Protein AF-A0A7S4IEI9-F1 (afdb_monomer_lite)

InterPro domains:
  IPR029071 Ubiquitin-like domain superfamily [SSF54236] (104-154)

pLDDT: mean 72.29, std 18.9, range [23.11, 95.88]

Foldseek 3Di:
DDPPDLPFQQPFPDDPPDDQQDFLLVVLVSVLVVCVVWWKKFFDAAADPVNCVVVVFDGGDGSFIWTQDPVWPQPPPPQKGFTAGRNPRDTGIDGVVRIDIDRDDSVQKFKDAPNHTGDRGHGNNNVVDDPPGGIDIDGDPPDPDDPPPPPPPDDPPPPDDDDPDDDDDD

Sequence (170 aa):
RTRRGSHNLQGPIAIDGINNDMTVLDVKGLLQAQLKAQPIWLTVVPVDAATAEKTGMMMMQTGDHFVTDPAGGYMKGKGVAKVKRVRDGVCGVCNEADLALLVLQPEQMTLMHDGVMLPDESPLGSCGLVNNERIYLDFKPPWPQPWVPDPDAAPPKGGGGDKKGGKKKK

Radius of gyration: 21.38 Å; chains: 1; bounding box: 49×37×78 Å

Organism: NCBI:txid72548

Structure (mmCIF, N/CA/C/O backbone):
data_AF-A0A7S4IEI9-F1
#
_entry.id   AF-A0A7S4IEI9-F1
#
loop_
_atom_site.group_PDB
_atom_site.id
_atom_site.type_symbol
_atom_site.label_atom_id
_atom_site.label_alt_id
_atom_site.label_comp_id
_atom_site.label_asym_id
_atom_site.label_entity_id
_atom_site.label_seq_id
_atom_site.pdbx_PDB_ins_code
_atom_site.Cartn_x
_atom_site.Cartn_y
_atom_site.Cartn_z
_atom_site.occupancy
_atom_site.B_iso_or_equiv
_atom_site.auth_seq_id
_atom_site.auth_comp_id
_atom_site.auth_asym_id
_atom_site.auth_atom_id
_atom_site.pdbx_PDB_model_num
ATOM 1 N N . ARG A 1 1 ? 8.622 -22.586 4.333 1.00 37.59 1 ARG A N 1
ATOM 2 C CA . ARG A 1 1 ? 8.511 -21.408 5.232 1.00 37.59 1 ARG A CA 1
ATOM 3 C C . ARG A 1 1 ? 7.448 -20.495 4.629 1.00 37.59 1 ARG A C 1
ATOM 5 O O . ARG A 1 1 ? 7.667 -19.974 3.546 1.00 37.59 1 ARG A O 1
ATOM 12 N N . THR A 1 2 ? 6.261 -20.439 5.221 1.00 23.11 2 THR A N 1
ATOM 13 C CA . THR A 1 2 ? 5.062 -19.840 4.616 1.00 23.11 2 THR A CA 1
ATOM 14 C C . THR A 1 2 ? 5.202 -18.315 4.589 1.00 23.11 2 THR A C 1
ATOM 16 O O . THR A 1 2 ? 5.074 -17.671 5.627 1.00 23.11 2 THR A O 1
ATOM 19 N N . ARG A 1 3 ? 5.520 -17.731 3.426 1.00 27.73 3 ARG A N 1
ATOM 20 C CA . ARG A 1 3 ? 5.444 -16.278 3.218 1.00 27.73 3 ARG A CA 1
ATOM 21 C C . ARG A 1 3 ? 3.961 -15.903 3.202 1.00 27.73 3 ARG A C 1
ATOM 23 O O . ARG A 1 3 ? 3.290 -16.117 2.198 1.00 27.73 3 ARG A O 1
ATOM 30 N N . ARG A 1 4 ? 3.433 -15.404 4.323 1.00 32.31 4 ARG A N 1
ATOM 31 C CA . ARG A 1 4 ? 2.166 -14.661 4.319 1.00 32.31 4 ARG A CA 1
ATOM 32 C C . ARG A 1 4 ? 2.468 -13.337 3.631 1.00 32.31 4 ARG A C 1
ATOM 34 O O . ARG A 1 4 ? 3.076 -12.459 4.235 1.00 32.31 4 ARG A O 1
ATOM 41 N N . GLY A 1 5 ? 2.174 -13.283 2.337 1.00 35.09 5 GLY A N 1
ATOM 42 C CA . GLY A 1 5 ? 2.315 -12.073 1.547 1.00 35.09 5 GLY A CA 1
ATOM 43 C C . GLY A 1 5 ? 1.438 -10.975 2.134 1.00 35.09 5 GLY A C 1
ATOM 44 O O . GLY A 1 5 ? 0.400 -11.240 2.741 1.00 35.09 5 GLY A O 1
ATOM 45 N N . SER A 1 6 ? 1.866 -9.733 1.956 1.00 38.00 6 SER A N 1
ATOM 46 C CA . SER A 1 6 ? 0.973 -8.585 2.028 1.00 38.00 6 SER A CA 1
ATOM 47 C C . SER A 1 6 ? -0.090 -8.771 0.939 1.00 38.00 6 SER A C 1
ATOM 49 O O . SER A 1 6 ? 0.133 -8.497 -0.238 1.00 38.00 6 SER A O 1
ATOM 51 N N . HIS A 1 7 ? -1.196 -9.419 1.300 1.00 40.25 7 HIS A N 1
ATOM 52 C CA . HIS A 1 7 ? -2.251 -9.778 0.370 1.00 40.25 7 HIS A CA 1
ATOM 53 C C . HIS A 1 7 ? -3.222 -8.603 0.246 1.00 40.25 7 HIS A C 1
ATOM 55 O O . HIS A 1 7 ? -3.955 -8.287 1.182 1.00 40.25 7 HIS A O 1
ATOM 61 N N . ASN A 1 8 ? -3.265 -8.050 -0.965 1.00 39.66 8 ASN A N 1
ATOM 62 C CA . ASN A 1 8 ? -4.368 -7.282 -1.532 1.00 39.66 8 ASN A CA 1
ATOM 63 C C . ASN A 1 8 ? -4.552 -5.868 -0.967 1.00 39.66 8 ASN A C 1
ATOM 65 O O . ASN A 1 8 ? -5.529 -5.566 -0.278 1.00 39.66 8 ASN A O 1
ATOM 69 N N . LEU A 1 9 ? -3.670 -4.970 -1.422 1.00 46.47 9 LEU A N 1
ATOM 70 C CA . LEU A 1 9 ? -4.144 -3.663 -1.872 1.00 46.47 9 LEU A CA 1
ATOM 71 C C . LEU A 1 9 ? -5.209 -3.876 -2.979 1.00 46.47 9 LEU A C 1
ATOM 73 O O . LEU A 1 9 ? -5.169 -4.893 -3.672 1.00 46.47 9 LEU A O 1
ATOM 77 N N . GLN A 1 10 ? -6.213 -3.004 -3.102 1.00 43.28 10 GLN A N 1
ATOM 78 C CA . GLN A 1 10 ? -7.334 -3.172 -4.031 1.00 43.28 10 GLN A CA 1
ATOM 79 C C . GLN A 1 10 ? -6.774 -3.217 -5.444 1.00 43.28 10 GLN A C 1
ATOM 81 O O . GLN A 1 10 ? -6.389 -2.181 -5.974 1.00 43.28 10 GLN A O 1
ATOM 86 N N . GLY A 1 11 ? -6.753 -4.408 -6.041 1.00 55.41 11 GLY A N 1
ATOM 87 C CA . GLY A 1 11 ? -6.211 -4.604 -7.376 1.00 55.41 11 GLY A CA 1
ATOM 88 C C . GLY A 1 11 ? -4.742 -4.173 -7.509 1.00 55.41 11 GLY A C 1
ATOM 89 O O . GLY A 1 11 ? -4.132 -3.621 -6.594 1.00 55.41 11 GLY A O 1
ATOM 90 N N . PRO A 1 12 ? -4.121 -4.463 -8.653 1.00 58.94 12 PRO A N 1
ATOM 91 C CA . PRO A 1 12 ? -2.867 -3.809 -8.994 1.00 58.94 12 PRO A CA 1
ATOM 92 C C . PRO A 1 12 ? -3.078 -2.285 -8.968 1.00 58.94 12 PRO A C 1
ATOM 94 O O . PRO A 1 12 ? -4.020 -1.787 -9.586 1.00 58.94 12 PRO A O 1
ATOM 97 N N . ILE A 1 13 ? -2.214 -1.550 -8.258 1.00 71.75 13 ILE A N 1
ATOM 98 C CA . ILE A 1 13 ? -2.113 -0.098 -8.440 1.00 71.75 13 ILE A CA 1
ATOM 99 C C . ILE A 1 13 ? -1.651 0.101 -9.882 1.00 71.75 13 ILE A C 1
ATOM 101 O O . ILE A 1 13 ? -0.520 -0.241 -10.222 1.00 71.75 13 ILE A O 1
ATOM 105 N N . ALA A 1 14 ? -2.548 0.590 -10.735 1.00 74.19 14 ALA A N 1
ATOM 106 C CA . ALA A 1 14 ? -2.193 0.960 -12.092 1.00 74.19 14 ALA A CA 1
ATOM 107 C C . ALA A 1 14 ? -1.432 2.287 -12.044 1.00 74.19 14 ALA A C 1
ATOM 109 O O . ALA A 1 14 ? -1.928 3.276 -11.495 1.00 74.19 14 ALA A O 1
ATOM 110 N N . ILE A 1 15 ? -0.223 2.271 -12.594 1.00 74.88 15 ILE A N 1
ATOM 111 C CA . ILE A 1 15 ? 0.594 3.457 -12.811 1.00 74.88 15 ILE A CA 1
AT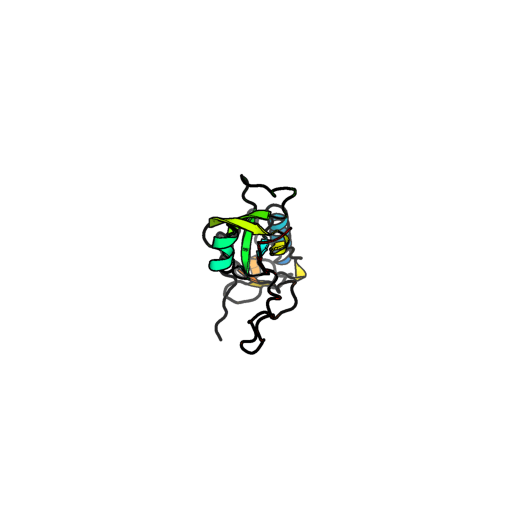OM 112 C C . ILE A 1 15 ? 0.656 3.649 -14.324 1.00 74.88 15 ILE A C 1
ATOM 114 O O . ILE A 1 15 ? 1.277 2.857 -15.033 1.00 74.88 15 ILE A O 1
ATOM 118 N N . ASP A 1 16 ? -0.026 4.679 -14.813 1.00 78.56 16 ASP A N 1
ATOM 119 C CA . ASP A 1 16 ? -0.028 5.032 -16.230 1.00 78.56 16 ASP A CA 1
ATOM 120 C C . ASP A 1 16 ? 1.228 5.831 -16.607 1.00 78.56 16 ASP A C 1
ATOM 122 O O . ASP A 1 16 ? 1.902 6.417 -15.759 1.00 78.56 16 ASP A O 1
ATOM 126 N N . GLY A 1 17 ? 1.535 5.885 -17.906 1.00 79.94 17 GLY A N 1
ATOM 127 C CA . GLY A 1 17 ? 2.631 6.708 -18.430 1.00 79.94 17 GLY A CA 1
ATOM 128 C C . GLY A 1 17 ? 4.035 6.141 -18.198 1.00 79.94 17 GLY A C 1
ATOM 129 O O . GLY A 1 17 ? 5.016 6.833 -18.463 1.00 79.94 17 GLY A O 1
ATOM 130 N N . ILE A 1 18 ? 4.137 4.890 -17.744 1.00 85.62 18 ILE A N 1
ATOM 131 C CA . ILE A 1 18 ? 5.405 4.168 -17.648 1.00 85.62 18 ILE A CA 1
ATOM 132 C C . ILE A 1 18 ? 5.925 3.835 -19.053 1.00 85.62 18 ILE A C 1
ATOM 134 O O . ILE A 1 18 ? 5.168 3.403 -19.923 1.00 85.62 18 ILE A O 1
ATOM 138 N N . ASN A 1 19 ? 7.231 4.005 -19.266 1.00 87.12 19 ASN A N 1
ATOM 139 C CA . ASN A 1 19 ? 7.925 3.576 -20.479 1.00 87.12 19 ASN A CA 1
ATOM 140 C C . ASN A 1 19 ? 9.203 2.785 -20.139 1.00 87.12 19 ASN A C 1
ATOM 142 O O . ASN A 1 19 ? 9.642 2.763 -18.991 1.00 87.12 19 ASN A O 1
ATOM 146 N N . ASN A 1 20 ? 9.795 2.135 -21.144 1.00 88.56 20 ASN A N 1
ATOM 147 C CA . ASN A 1 20 ? 10.932 1.224 -20.962 1.00 88.56 20 ASN A CA 1
ATOM 148 C C . ASN A 1 20 ? 12.231 1.906 -20.504 1.00 88.56 20 ASN A C 1
ATOM 150 O O . ASN A 1 20 ? 13.094 1.217 -19.957 1.00 88.56 20 ASN A O 1
ATOM 154 N N . ASP A 1 21 ? 12.360 3.216 -20.729 1.00 91.12 21 ASP A N 1
ATOM 155 C CA . ASP A 1 21 ? 13.556 3.994 -20.393 1.00 91.12 21 ASP A CA 1
ATOM 156 C C . ASP A 1 21 ? 13.530 4.492 -18.942 1.00 91.12 21 ASP A C 1
ATOM 158 O O . ASP A 1 21 ? 14.566 4.879 -18.403 1.00 91.12 21 ASP A O 1
ATOM 162 N N . MET A 1 22 ? 12.361 4.465 -18.292 1.00 93.00 22 MET A N 1
ATOM 163 C CA . MET A 1 22 ? 12.246 4.793 -16.874 1.00 93.00 22 MET A CA 1
ATOM 164 C C . MET A 1 22 ? 13.011 3.781 -16.032 1.00 93.00 22 MET A C 1
ATOM 166 O O . MET A 1 22 ? 12.994 2.578 -16.302 1.00 93.00 22 MET A O 1
ATOM 170 N N . THR A 1 23 ? 13.652 4.269 -14.978 1.00 94.56 23 THR A N 1
ATOM 171 C CA . THR A 1 23 ? 14.293 3.413 -13.987 1.00 94.56 23 THR A CA 1
ATOM 172 C C . THR A 1 23 ? 13.272 2.883 -12.986 1.00 94.56 23 THR A C 1
ATOM 174 O O . THR A 1 23 ? 12.179 3.431 -12.801 1.00 94.56 23 THR A O 1
ATOM 177 N N . VAL A 1 24 ? 13.634 1.815 -12.281 1.00 93.06 24 VAL A N 1
ATOM 178 C CA . VAL A 1 24 ? 12.845 1.298 -11.154 1.00 93.06 24 VAL A CA 1
ATOM 179 C C . VAL A 1 24 ? 12.663 2.378 -10.076 1.00 93.06 24 VAL A C 1
ATOM 181 O O . VAL A 1 24 ? 11.588 2.471 -9.480 1.00 93.06 24 VAL A O 1
ATOM 184 N N . LEU A 1 25 ? 13.667 3.234 -9.853 1.00 94.06 25 LEU A N 1
ATOM 185 C CA . LEU A 1 25 ? 13.573 4.371 -8.935 1.00 94.06 25 LEU A CA 1
ATOM 186 C C . LEU A 1 25 ? 12.505 5.389 -9.363 1.00 94.06 25 LEU A C 1
ATOM 188 O O . LEU A 1 25 ? 11.738 5.854 -8.516 1.00 94.06 25 LEU A O 1
ATOM 192 N N . ASP A 1 26 ? 12.388 5.682 -10.660 1.00 93.00 26 ASP A N 1
ATOM 193 C CA . ASP A 1 26 ? 11.346 6.580 -11.175 1.00 93.00 26 ASP A CA 1
ATOM 194 C C . ASP A 1 26 ? 9.944 6.022 -10.892 1.00 93.00 26 ASP A C 1
ATOM 196 O O . ASP A 1 26 ? 9.053 6.747 -10.439 1.00 93.00 26 ASP A O 1
ATOM 200 N N . VAL A 1 27 ? 9.756 4.708 -11.072 1.00 91.38 27 VAL A N 1
ATOM 201 C CA . VAL A 1 27 ? 8.492 4.025 -10.746 1.00 91.38 27 VAL A CA 1
ATOM 202 C C . VAL A 1 27 ? 8.173 4.120 -9.257 1.00 91.38 27 VAL A C 1
ATOM 204 O O . VAL A 1 27 ? 7.029 4.396 -8.893 1.00 91.38 27 VAL A O 1
ATOM 207 N N . LYS A 1 28 ? 9.167 3.941 -8.378 1.00 91.62 28 LYS A N 1
ATOM 208 C CA . LYS A 1 28 ? 8.981 4.134 -6.930 1.00 91.62 28 LYS A CA 1
ATOM 209 C C . LYS A 1 28 ? 8.563 5.570 -6.604 1.00 91.62 28 LYS A C 1
ATOM 211 O O . LYS A 1 28 ? 7.701 5.771 -5.748 1.00 91.62 28 LYS A O 1
ATOM 216 N N . GLY A 1 29 ? 9.120 6.560 -7.302 1.00 90.69 29 GLY A N 1
ATOM 217 C CA . GLY A 1 29 ? 8.719 7.964 -7.188 1.00 90.69 29 GLY A CA 1
ATOM 218 C C . GLY A 1 29 ? 7.253 8.195 -7.572 1.00 90.69 29 GLY A C 1
ATOM 219 O O . GLY A 1 29 ? 6.506 8.821 -6.813 1.00 90.69 29 GLY A O 1
ATOM 220 N N . LEU A 1 30 ? 6.813 7.632 -8.702 1.00 88.81 30 LEU A N 1
ATOM 221 C CA . LEU A 1 30 ? 5.411 7.686 -9.139 1.00 88.81 30 LEU A CA 1
ATOM 222 C C . LEU A 1 30 ? 4.471 7.011 -8.136 1.00 88.81 30 LEU A C 1
ATOM 224 O O . LEU A 1 30 ? 3.457 7.590 -7.740 1.00 88.81 30 LEU A O 1
ATOM 228 N N . LEU A 1 31 ? 4.840 5.820 -7.663 1.00 87.44 31 LEU A N 1
ATOM 229 C CA . LEU A 1 31 ? 4.086 5.089 -6.652 1.00 87.44 31 LEU A CA 1
ATOM 230 C C . LEU A 1 31 ? 3.977 5.890 -5.349 1.00 87.44 31 LEU A C 1
ATOM 232 O O . LEU A 1 31 ? 2.897 5.982 -4.768 1.00 87.44 31 LEU A O 1
ATOM 236 N N . GLN A 1 32 ? 5.065 6.526 -4.907 1.00 87.88 32 GLN A N 1
ATOM 237 C CA . GLN A 1 32 ? 5.036 7.396 -3.736 1.00 87.88 32 GLN A CA 1
ATOM 238 C C . GLN A 1 32 ? 4.054 8.561 -3.925 1.00 87.88 32 GLN A C 1
ATOM 240 O O . GLN A 1 32 ? 3.281 8.867 -3.015 1.00 87.88 32 GLN A O 1
ATOM 245 N N . ALA A 1 33 ? 4.077 9.224 -5.084 1.00 85.69 33 ALA A N 1
ATOM 246 C CA . ALA A 1 33 ? 3.163 10.323 -5.380 1.00 85.69 33 ALA A CA 1
ATOM 247 C C . ALA A 1 33 ? 1.696 9.860 -5.355 1.00 85.69 33 ALA A C 1
ATOM 249 O O . ALA A 1 33 ? 0.845 10.532 -4.767 1.00 85.69 33 ALA A O 1
ATOM 250 N N . GLN A 1 34 ? 1.411 8.680 -5.907 1.00 82.56 34 GLN A N 1
ATOM 251 C CA . GLN A 1 34 ? 0.073 8.095 -5.896 1.00 82.56 34 GLN A CA 1
ATOM 252 C C . GLN A 1 34 ? -0.392 7.728 -4.481 1.00 82.56 34 GLN A C 1
ATOM 254 O O . GLN A 1 34 ? -1.517 8.056 -4.110 1.00 82.56 34 GLN A O 1
ATOM 259 N N . LEU A 1 35 ? 0.480 7.142 -3.654 1.00 79.94 35 LEU A N 1
ATOM 260 C CA . LEU A 1 35 ? 0.184 6.845 -2.246 1.00 79.94 35 LEU A CA 1
ATOM 261 C C . LEU A 1 35 ? -0.028 8.115 -1.407 1.00 79.94 35 LEU A C 1
ATOM 263 O O . LEU A 1 35 ? -0.814 8.106 -0.464 1.00 79.94 35 LEU A O 1
ATOM 267 N N . LYS A 1 36 ? 0.629 9.230 -1.753 1.00 81.12 36 LYS A N 1
ATOM 268 C CA . LYS A 1 36 ? 0.359 10.540 -1.133 1.00 81.12 36 LYS A CA 1
ATOM 269 C C . LYS A 1 36 ? -1.013 11.088 -1.535 1.00 81.12 36 LYS A C 1
ATOM 271 O O . LYS A 1 36 ? -1.694 11.673 -0.697 1.00 81.12 36 LYS A O 1
ATOM 276 N N . ALA A 1 37 ? -1.417 10.906 -2.793 1.00 78.56 37 ALA A N 1
ATOM 277 C CA . ALA A 1 37 ? -2.723 11.342 -3.289 1.00 78.56 37 ALA A CA 1
ATOM 278 C C . ALA A 1 37 ? -3.878 10.464 -2.773 1.00 78.56 37 ALA A C 1
ATOM 280 O O . ALA A 1 37 ? -4.984 10.961 -2.564 1.00 78.56 37 ALA A O 1
ATOM 281 N N . GLN A 1 38 ? -3.617 9.174 -2.543 1.00 76.75 38 GLN A N 1
ATOM 282 C CA . GLN A 1 38 ? -4.561 8.201 -1.992 1.00 76.75 38 GLN A CA 1
ATOM 283 C C . GLN A 1 38 ? -3.942 7.492 -0.776 1.00 76.75 38 GLN A C 1
ATOM 285 O O . GLN A 1 38 ? -3.403 6.390 -0.905 1.00 76.75 38 GLN A O 1
ATO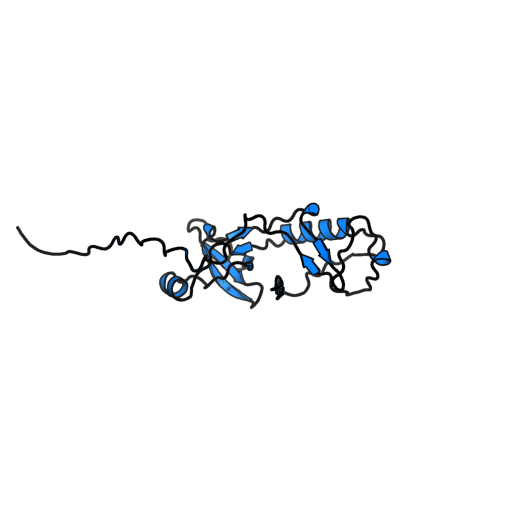M 290 N N . PRO A 1 39 ? -4.010 8.125 0.410 1.00 76.69 39 PRO A N 1
ATOM 291 C CA . PRO A 1 39 ? -3.384 7.620 1.625 1.00 76.69 39 PRO A CA 1
ATOM 292 C C . PRO A 1 39 ? -3.910 6.241 2.031 1.00 76.69 39 PRO A C 1
ATOM 294 O O . PRO A 1 39 ? -5.121 6.035 2.156 1.00 76.69 39 PRO A O 1
ATOM 297 N N . ILE A 1 40 ? -2.986 5.320 2.303 1.00 80.81 40 ILE A N 1
ATOM 298 C CA . ILE A 1 40 ? -3.288 3.983 2.820 1.00 80.81 40 ILE A CA 1
ATOM 299 C C . ILE A 1 40 ? -2.927 3.938 4.300 1.00 80.81 40 ILE A C 1
ATOM 301 O O . ILE A 1 40 ? -1.833 4.327 4.695 1.00 80.81 40 ILE A O 1
ATOM 305 N N . TRP A 1 41 ? -3.838 3.435 5.120 1.00 81.94 41 TRP A N 1
ATOM 306 C CA . TRP A 1 41 ? -3.662 3.264 6.555 1.00 81.94 41 TRP A CA 1
ATOM 307 C C . TRP A 1 41 ? -3.475 1.792 6.886 1.00 81.94 41 TRP A C 1
ATOM 309 O O . TRP A 1 41 ? -4.138 0.929 6.312 1.00 81.94 41 TRP A O 1
ATOM 319 N N . LEU A 1 42 ? -2.581 1.510 7.824 1.00 81.12 42 LEU A N 1
ATOM 320 C CA . LEU A 1 42 ? -2.317 0.173 8.335 1.00 81.12 42 LEU A CA 1
ATOM 321 C C . LEU A 1 42 ? -2.879 0.050 9.744 1.00 81.12 42 LEU A C 1
ATOM 323 O O . LEU A 1 42 ? -2.585 0.896 10.590 1.00 81.12 42 LEU A O 1
ATOM 327 N N . THR A 1 43 ? -3.628 -1.020 10.014 1.00 80.12 43 THR A N 1
ATOM 328 C CA . THR A 1 43 ? -3.929 -1.398 11.402 1.00 80.12 43 THR A CA 1
ATOM 329 C C . THR A 1 43 ? -2.662 -1.838 12.092 1.00 80.12 43 THR A C 1
ATOM 331 O O . THR A 1 43 ? -1.905 -2.634 11.531 1.00 80.12 43 THR A O 1
ATOM 334 N N . VAL A 1 44 ? -2.512 -1.393 13.338 1.00 75.81 44 VAL A N 1
ATOM 335 C CA . VAL A 1 44 ? -1.407 -1.771 14.231 1.00 75.81 44 VAL A CA 1
ATOM 336 C C . VAL A 1 44 ? -1.815 -2.279 15.584 1.00 75.81 44 VAL A C 1
ATOM 338 O O . VAL A 1 44 ? -1.078 -3.056 16.188 1.00 75.81 44 VAL A O 1
ATOM 341 N N . VAL A 1 45 ? -3.014 -1.913 16.011 1.00 80.12 45 VAL A N 1
ATOM 342 C CA . VAL A 1 45 ? -3.665 -2.512 17.160 1.00 80.12 45 VAL A CA 1
ATOM 343 C C . VAL A 1 45 ? -4.835 -3.330 16.619 1.00 80.12 45 VAL A C 1
ATOM 345 O O . VAL A 1 45 ? -5.758 -2.758 16.035 1.00 80.12 45 VAL A O 1
ATOM 348 N N . PRO A 1 46 ? -4.802 -4.667 16.732 1.00 83.75 46 PRO A N 1
ATOM 349 C CA . PRO A 1 46 ? -5.913 -5.488 16.282 1.00 83.75 46 PRO A CA 1
ATOM 350 C C . PRO A 1 46 ? -7.144 -5.241 17.162 1.00 83.75 46 PRO A C 1
ATOM 352 O O . PRO A 1 46 ? -7.030 -4.959 18.354 1.00 83.75 46 PRO A O 1
ATOM 355 N N . VAL A 1 47 ? -8.328 -5.403 16.577 1.00 84.62 47 VAL A N 1
ATOM 356 C CA . VAL A 1 47 ? -9.614 -5.310 17.278 1.00 84.62 47 VAL A CA 1
ATOM 357 C C . VAL A 1 47 ? -10.377 -6.599 17.027 1.00 84.62 47 VAL A C 1
ATOM 359 O O . VAL A 1 47 ? -10.686 -6.931 15.883 1.00 84.62 47 VAL A O 1
ATOM 362 N N . ASP A 1 48 ? -10.659 -7.348 18.088 1.00 85.94 48 ASP A N 1
ATOM 363 C CA . ASP A 1 48 ? -11.396 -8.605 17.991 1.00 85.94 48 ASP A CA 1
ATOM 364 C C . ASP A 1 48 ? -12.910 -8.395 17.804 1.00 85.94 48 ASP A C 1
ATOM 366 O O . ASP A 1 48 ? -13.436 -7.286 17.905 1.00 85.94 48 ASP A O 1
ATOM 370 N N . ALA A 1 49 ? -13.620 -9.485 17.502 1.00 87.25 49 ALA A N 1
ATOM 371 C CA . ALA A 1 49 ? -15.056 -9.455 17.233 1.00 87.25 49 ALA A CA 1
ATOM 372 C C . ALA A 1 49 ? -15.887 -8.975 18.439 1.00 87.25 49 ALA A C 1
ATOM 374 O O . ALA A 1 49 ? -16.843 -8.227 18.257 1.00 87.25 49 ALA A O 1
ATOM 375 N N . ALA A 1 50 ? -15.513 -9.370 19.660 1.00 87.06 50 ALA A N 1
ATOM 376 C CA . ALA A 1 50 ? -16.254 -9.017 20.871 1.00 87.06 50 ALA A CA 1
ATOM 377 C C . ALA A 1 50 ? -16.126 -7.520 21.197 1.00 87.06 50 ALA A C 1
ATOM 379 O O . ALA A 1 50 ? -17.101 -6.860 21.564 1.00 87.06 50 ALA A O 1
ATOM 380 N N . THR A 1 51 ? -14.924 -6.968 21.033 1.00 85.06 51 THR A N 1
ATOM 381 C CA . THR A 1 51 ? -14.654 -5.539 21.197 1.00 85.06 51 THR A CA 1
ATOM 382 C C . THR A 1 51 ? -15.366 -4.742 20.115 1.00 85.06 51 THR A C 1
ATOM 384 O O . THR A 1 51 ? -16.061 -3.786 20.445 1.00 85.06 51 THR A O 1
ATOM 387 N N . ALA A 1 52 ? -15.254 -5.173 18.854 1.00 87.56 52 ALA A N 1
ATOM 388 C CA . ALA A 1 52 ? -15.949 -4.584 17.714 1.00 87.56 52 ALA A CA 1
ATOM 389 C C . ALA A 1 52 ? -17.468 -4.494 17.942 1.00 87.56 52 ALA A C 1
ATOM 391 O O . ALA A 1 52 ? -18.052 -3.425 17.780 1.00 87.56 52 ALA A O 1
ATOM 392 N N . GLU A 1 53 ? -18.101 -5.576 18.402 1.00 88.50 53 GLU A N 1
ATOM 393 C CA . GLU A 1 53 ? -19.533 -5.602 18.717 1.00 88.50 53 GLU A CA 1
ATOM 394 C C . GLU A 1 53 ? -19.893 -4.622 19.845 1.00 88.50 53 GLU A C 1
ATOM 396 O O . GLU A 1 53 ? -20.854 -3.859 19.729 1.00 88.50 53 GLU A O 1
ATOM 401 N N . LYS A 1 54 ? -19.091 -4.581 20.917 1.00 89.44 54 LYS A N 1
ATOM 402 C CA . LYS A 1 54 ? -19.335 -3.705 22.071 1.00 89.44 54 LYS A CA 1
ATOM 403 C C . LYS A 1 54 ? -19.157 -2.218 21.747 1.00 89.44 54 LYS A C 1
ATOM 405 O O . LYS A 1 54 ? -19.880 -1.388 22.298 1.00 89.44 54 LYS A O 1
ATOM 410 N N . THR A 1 55 ? -18.171 -1.866 20.924 1.00 85.44 55 THR A N 1
ATOM 411 C CA . THR A 1 55 ? -17.842 -0.467 20.596 1.00 85.44 55 THR A CA 1
ATOM 412 C C . THR A 1 55 ? -18.505 0.020 19.309 1.00 85.44 55 THR A C 1
ATOM 414 O O . THR A 1 55 ? -18.479 1.219 19.030 1.00 85.44 55 THR A O 1
ATOM 417 N N . GLY A 1 56 ? -19.096 -0.885 18.525 1.00 84.75 56 GLY A N 1
ATOM 418 C CA . GLY A 1 56 ? -19.579 -0.605 17.173 1.00 84.75 56 GLY A CA 1
ATOM 419 C C . GLY A 1 56 ? -18.452 -0.400 16.154 1.00 84.75 56 GLY A C 1
ATOM 420 O O . GLY A 1 56 ? -18.705 0.117 15.066 1.00 84.75 56 GLY A O 1
ATOM 421 N N . MET A 1 57 ? -17.212 -0.757 16.502 1.00 86.44 57 MET A N 1
ATOM 422 C CA . MET A 1 57 ? -16.070 -0.700 15.594 1.00 86.44 57 MET A CA 1
ATOM 423 C C . MET A 1 57 ? -16.033 -1.897 14.649 1.00 86.44 57 MET A C 1
ATOM 425 O O . MET A 1 57 ? -16.665 -2.926 14.860 1.00 86.44 57 MET A O 1
ATOM 429 N N . MET A 1 58 ? -15.241 -1.768 13.595 1.00 87.00 58 MET A N 1
ATOM 430 C CA . MET A 1 58 ? -14.853 -2.886 12.752 1.00 87.00 58 MET A CA 1
ATOM 431 C C . MET A 1 58 ? -13.842 -3.784 13.483 1.00 87.00 58 MET A C 1
ATOM 433 O O . MET A 1 58 ? -12.906 -3.295 14.110 1.00 87.00 58 MET A O 1
ATOM 437 N N . MET A 1 59 ? -13.988 -5.103 13.335 1.00 89.19 59 MET A N 1
ATOM 438 C CA . MET A 1 59 ? -12.943 -6.070 13.693 1.00 89.19 59 MET A CA 1
ATOM 439 C C . MET A 1 59 ? -11.720 -5.824 12.812 1.00 89.19 59 MET A C 1
ATOM 441 O O . MET A 1 59 ? -11.894 -5.790 11.601 1.00 89.19 59 MET A O 1
ATOM 445 N N . MET A 1 60 ? -10.513 -5.705 13.360 1.00 86.50 60 MET A N 1
ATOM 446 C CA . MET A 1 60 ? -9.290 -5.429 12.599 1.00 86.50 60 MET A CA 1
ATOM 447 C C . MET A 1 60 ? -8.195 -6.441 12.919 1.00 86.50 60 MET A C 1
ATOM 449 O O . MET A 1 60 ? -7.995 -6.815 14.074 1.00 86.50 60 MET A O 1
ATOM 453 N N . GLN A 1 61 ? -7.449 -6.845 11.897 1.00 83.56 61 GLN A N 1
ATOM 454 C CA . GLN A 1 61 ? -6.201 -7.577 12.063 1.00 83.56 61 GLN A CA 1
ATOM 455 C C . GLN A 1 61 ? -5.044 -6.668 11.693 1.00 83.56 61 GLN A C 1
ATOM 457 O O . GLN A 1 61 ? -5.134 -5.853 10.781 1.00 83.56 61 GLN A O 1
ATOM 462 N N . THR A 1 62 ? -3.931 -6.805 12.388 1.00 75.62 62 THR A N 1
ATOM 463 C CA . THR A 1 62 ? -2.754 -6.031 12.032 1.00 75.62 62 THR A CA 1
ATOM 464 C C . THR A 1 62 ? -2.251 -6.407 10.640 1.00 75.62 62 THR A C 1
ATOM 466 O O . THR A 1 62 ? -2.235 -7.581 10.260 1.00 75.62 62 THR A O 1
ATOM 469 N N . GLY A 1 63 ? -1.828 -5.397 9.884 1.00 70.81 63 GLY A N 1
ATOM 470 C CA . GLY A 1 63 ? -1.540 -5.550 8.461 1.00 70.81 63 GLY A CA 1
ATOM 471 C C . GLY A 1 63 ? -2.792 -5.530 7.579 1.00 70.81 63 GLY A C 1
ATOM 472 O O . GLY A 1 63 ? -2.654 -5.595 6.360 1.00 70.81 63 GLY A O 1
ATOM 473 N N . ASP A 1 64 ? -4.002 -5.397 8.142 1.00 80.38 64 ASP A N 1
ATOM 474 C CA . ASP A 1 64 ? -5.140 -4.929 7.355 1.00 80.38 64 ASP A CA 1
ATOM 475 C C . ASP A 1 64 ? -4.833 -3.514 6.836 1.00 80.38 64 ASP A C 1
ATOM 477 O O . ASP A 1 64 ? -4.287 -2.663 7.547 1.00 80.38 64 ASP A O 1
ATOM 481 N N . HIS A 1 65 ? -5.205 -3.282 5.580 1.00 83.62 65 HIS A N 1
ATOM 482 C CA . HIS A 1 65 ? -5.012 -2.019 4.882 1.00 83.62 65 HIS A CA 1
ATOM 483 C C . HIS A 1 65 ? -6.357 -1.320 4.719 1.00 83.62 65 HIS A C 1
ATOM 485 O O . HIS A 1 65 ? -7.365 -1.960 4.395 1.00 83.62 65 HIS A O 1
ATOM 491 N N . PHE A 1 66 ? -6.357 -0.004 4.880 1.00 82.75 66 PHE A N 1
ATOM 492 C CA . PHE A 1 66 ? -7.549 0.825 4.838 1.00 82.75 66 PHE A CA 1
ATOM 493 C C . PHE A 1 66 ? -7.329 2.046 3.969 1.00 82.75 66 PHE A C 1
ATOM 495 O O . PHE A 1 66 ? -6.264 2.655 3.985 1.00 82.75 66 PHE A O 1
ATOM 502 N N . VAL A 1 67 ? -8.375 2.438 3.258 1.00 82.12 67 VAL A N 1
ATOM 503 C CA . VAL A 1 67 ? -8.470 3.761 2.648 1.00 82.12 67 VAL A CA 1
ATOM 504 C C . VAL A 1 67 ? -9.576 4.529 3.350 1.00 82.12 67 VAL A C 1
ATOM 506 O O . VAL A 1 67 ? -10.584 3.952 3.774 1.00 82.12 67 VAL A O 1
ATOM 509 N N . THR A 1 68 ? -9.394 5.835 3.498 1.00 76.56 68 THR A N 1
ATOM 510 C CA . THR A 1 68 ? -10.479 6.712 3.940 1.00 76.56 68 THR A CA 1
ATOM 511 C C . THR A 1 68 ? -11.644 6.621 2.970 1.00 76.56 68 THR A C 1
ATOM 513 O O . THR A 1 68 ? -11.451 6.743 1.760 1.00 76.56 68 THR A O 1
ATOM 516 N N . ASP A 1 69 ? -12.849 6.428 3.502 1.00 70.81 69 ASP A N 1
ATOM 517 C CA . ASP A 1 69 ? -14.060 6.463 2.690 1.00 70.81 69 ASP A CA 1
ATOM 518 C C . ASP A 1 69 ? -14.253 7.892 2.134 1.00 70.81 69 ASP A C 1
ATOM 520 O O . ASP A 1 69 ? -14.355 8.832 2.935 1.00 70.81 69 ASP A O 1
ATOM 524 N N . PRO A 1 70 ? -14.320 8.085 0.799 1.00 61.56 70 PRO A N 1
ATOM 525 C CA . PRO A 1 70 ? -14.567 9.393 0.191 1.00 61.56 70 PRO A CA 1
ATOM 526 C C . PRO A 1 70 ? -15.860 10.051 0.687 1.00 61.56 70 PRO A C 1
ATOM 528 O O . PRO A 1 70 ? -15.938 11.276 0.756 1.00 61.56 70 PRO A O 1
ATOM 531 N N . ALA A 1 71 ? -16.862 9.248 1.060 1.00 59.84 71 ALA A N 1
ATOM 532 C CA . ALA A 1 71 ? -18.120 9.727 1.628 1.00 59.84 71 ALA A CA 1
ATOM 533 C C . ALA A 1 71 ? -18.046 9.954 3.151 1.00 59.84 71 ALA A C 1
ATOM 535 O O . ALA A 1 71 ? -18.926 10.593 3.730 1.00 59.84 71 ALA A O 1
ATOM 536 N N . GLY A 1 72 ? -17.029 9.399 3.815 1.00 54.66 72 GLY A N 1
ATOM 537 C CA . GLY A 1 72 ? -16.971 9.266 5.267 1.00 54.66 72 GLY A CA 1
ATOM 538 C C . GLY A 1 72 ? -16.164 10.341 5.982 1.00 54.66 72 GLY A C 1
ATOM 539 O O . GLY A 1 72 ? -16.558 10.718 7.085 1.00 54.66 72 GLY A O 1
ATOM 540 N N . GLY A 1 73 ? -15.080 10.841 5.373 1.00 54.22 73 GLY A N 1
ATOM 541 C CA . GLY A 1 73 ? -14.142 11.782 5.998 1.00 54.22 73 GLY A CA 1
ATOM 542 C C . GLY A 1 73 ? -13.584 11.313 7.357 1.00 54.22 73 GLY A C 1
ATOM 543 O O . GLY A 1 73 ? -14.028 10.336 7.962 1.00 54.22 73 GLY A O 1
ATOM 544 N N . TYR A 1 74 ? -12.595 12.024 7.896 1.00 55.56 74 TYR A N 1
ATOM 545 C CA . TYR A 1 74 ? -12.272 11.874 9.319 1.00 55.56 74 TYR A CA 1
ATOM 546 C C . TYR A 1 74 ? -13.406 12.502 10.125 1.00 55.56 74 TYR A C 1
ATOM 548 O O . TYR A 1 74 ? -13.726 13.678 9.921 1.00 55.56 74 TYR A O 1
ATOM 556 N N . MET A 1 75 ? -14.003 11.758 11.061 1.00 53.41 75 MET A N 1
ATOM 557 C CA . MET A 1 75 ? -14.949 12.353 12.005 1.00 53.41 75 MET A CA 1
ATOM 558 C C . MET A 1 75 ? -14.157 13.182 13.020 1.00 53.41 75 MET A C 1
ATOM 560 O O . MET A 1 75 ? -13.799 12.710 14.102 1.00 53.41 75 MET A O 1
ATOM 564 N N . LYS A 1 76 ? -13.849 14.431 12.639 1.00 44.78 76 LYS A N 1
ATOM 565 C CA . LYS A 1 76 ? -13.137 15.399 13.481 1.00 44.78 76 LYS A CA 1
ATOM 566 C C . LYS A 1 76 ? -13.776 15.446 14.874 1.00 44.78 76 LYS A C 1
ATOM 568 O O . LYS A 1 76 ? -14.970 15.700 15.008 1.00 44.78 76 LYS A O 1
ATOM 573 N N . GLY A 1 77 ? -12.960 15.211 15.902 1.00 51.53 77 GLY A N 1
ATOM 574 C CA . GLY A 1 77 ? -13.328 15.403 17.309 1.00 51.53 77 GLY A CA 1
ATOM 575 C C . GLY A 1 77 ? -13.666 14.145 18.114 1.00 51.53 77 GLY A C 1
ATOM 576 O O . GLY A 1 77 ? -13.834 14.266 19.323 1.00 51.53 77 GLY A O 1
ATOM 577 N N . LYS A 1 78 ? -13.743 12.951 17.505 1.00 61.59 78 LYS A N 1
ATOM 578 C CA . LYS A 1 78 ? -13.989 11.693 18.251 1.00 61.59 78 LYS A CA 1
ATOM 579 C C . LYS A 1 78 ? -12.828 10.697 18.244 1.00 61.59 78 LYS A C 1
ATOM 581 O O . LYS A 1 78 ? -12.932 9.679 18.914 1.00 61.59 78 LYS A O 1
ATOM 586 N N . GLY A 1 79 ? -11.752 10.969 17.501 1.00 74.62 79 GLY A N 1
ATOM 587 C CA . GLY A 1 79 ? -10.635 10.027 17.343 1.00 74.62 79 GLY A CA 1
ATOM 588 C C . GLY A 1 79 ? -11.027 8.739 16.612 1.00 74.62 79 GLY A C 1
ATOM 589 O O . GLY A 1 79 ? -10.359 7.726 16.776 1.00 74.62 79 GLY A O 1
ATOM 590 N N . VAL A 1 80 ? -12.115 8.767 15.832 1.00 81.19 80 VAL A N 1
ATOM 591 C CA . VAL A 1 80 ? -12.642 7.628 15.068 1.00 81.19 80 VAL A CA 1
ATOM 592 C C . VAL A 1 80 ? -12.684 8.000 13.586 1.00 81.19 80 VAL A C 1
ATOM 594 O O . VAL A 1 80 ? -13.172 9.073 13.223 1.00 81.19 80 VAL A O 1
ATOM 597 N N . ALA A 1 81 ? -12.207 7.107 12.724 1.00 79.38 81 ALA A N 1
ATOM 598 C CA . ALA A 1 81 ? -12.195 7.260 11.275 1.00 79.38 81 ALA A CA 1
ATOM 599 C C . ALA A 1 81 ? -13.178 6.284 10.616 1.00 79.38 81 ALA A C 1
ATOM 601 O O . ALA A 1 81 ? -13.255 5.116 11.000 1.00 79.38 81 ALA A O 1
ATOM 602 N N . LYS A 1 82 ? -13.921 6.762 9.609 1.00 83.56 82 LYS A N 1
ATOM 603 C CA . LYS A 1 82 ? -14.657 5.892 8.686 1.00 83.56 82 LYS A CA 1
ATOM 604 C C . LYS A 1 82 ? -13.712 5.437 7.589 1.00 83.56 82 LYS A C 1
ATOM 606 O O . LYS A 1 82 ? -13.161 6.254 6.849 1.00 83.56 82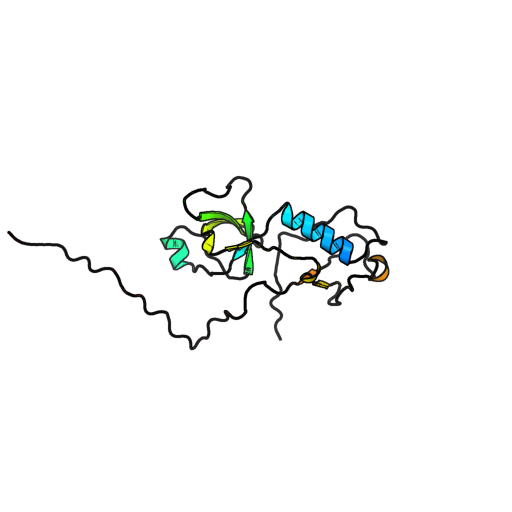 LYS A O 1
ATOM 611 N N . VAL A 1 83 ? -13.541 4.132 7.490 1.00 82.69 83 VAL A N 1
ATOM 612 C CA . VAL A 1 83 ? -12.582 3.523 6.578 1.00 82.69 83 VAL A CA 1
ATOM 613 C C . VAL A 1 83 ? -13.233 2.415 5.777 1.00 82.69 83 VAL A C 1
ATOM 615 O O . VAL A 1 83 ? -14.217 1.805 6.197 1.00 82.69 83 VAL A O 1
ATOM 618 N N . LYS A 1 84 ? -12.641 2.137 4.623 1.00 84.50 84 LYS A N 1
ATOM 619 C CA . LYS A 1 84 ? -12.946 0.974 3.808 1.00 84.50 84 LYS A CA 1
ATOM 620 C C . LYS A 1 84 ? -11.741 0.049 3.832 1.00 84.50 84 LYS A C 1
ATOM 622 O O . LYS A 1 84 ? -10.642 0.461 3.449 1.00 84.50 84 LYS A O 1
ATOM 627 N N . ARG A 1 85 ? -11.930 -1.193 4.284 1.00 83.50 85 ARG A N 1
ATOM 628 C CA . ARG A 1 85 ? -10.867 -2.195 4.220 1.00 83.50 85 ARG A CA 1
ATOM 629 C C . ARG A 1 85 ? -10.586 -2.512 2.762 1.00 83.50 85 ARG A C 1
ATOM 631 O O . ARG A 1 85 ? -11.485 -2.809 1.980 1.00 83.50 85 ARG A O 1
ATOM 638 N N . VAL A 1 86 ? -9.315 -2.480 2.409 1.00 79.25 86 VAL A N 1
ATOM 639 C CA . VAL A 1 86 ? -8.860 -2.618 1.033 1.00 79.25 86 VAL A CA 1
ATOM 640 C C . VAL A 1 86 ? -9.041 -4.055 0.515 1.00 79.25 86 VAL A C 1
ATOM 642 O O . VAL A 1 86 ? -9.458 -4.245 -0.623 1.00 79.25 86 VAL A O 1
ATOM 645 N N . ARG A 1 87 ? -8.836 -5.071 1.365 1.00 76.00 87 ARG A N 1
ATOM 646 C CA . ARG A 1 87 ? -8.958 -6.495 0.995 1.00 76.00 87 ARG A CA 1
ATOM 647 C C . ARG A 1 87 ? -10.351 -6.892 0.494 1.00 76.00 87 ARG A C 1
ATOM 649 O O . ARG A 1 87 ? -10.458 -7.629 -0.479 1.00 76.00 87 ARG A O 1
ATOM 656 N N . ASP A 1 88 ? -11.397 -6.489 1.210 1.00 78.19 88 ASP A N 1
ATOM 657 C CA . ASP A 1 88 ? -12.772 -6.985 1.029 1.00 78.19 88 ASP A CA 1
ATOM 658 C C . ASP A 1 88 ? -13.789 -5.860 0.770 1.00 78.19 88 ASP A C 1
ATOM 660 O O . ASP A 1 88 ? -14.964 -6.122 0.523 1.00 78.19 88 ASP A O 1
ATOM 664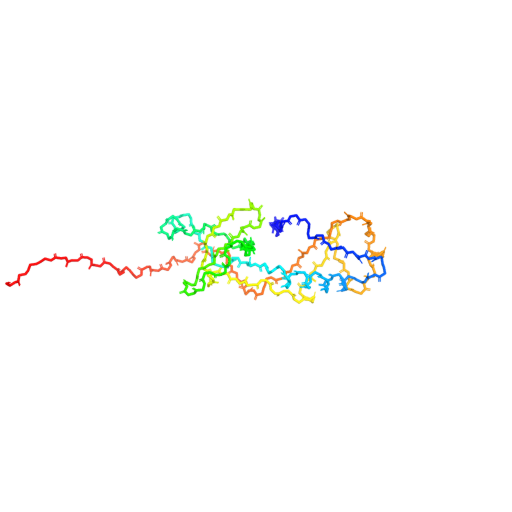 N N . GLY A 1 89 ? -13.349 -4.600 0.780 1.00 77.12 89 GLY A N 1
ATOM 665 C CA . GLY A 1 89 ? -14.198 -3.441 0.535 1.00 77.12 89 GLY A CA 1
ATOM 666 C C . GLY A 1 89 ? -15.195 -3.147 1.656 1.00 77.12 89 GLY A C 1
ATOM 667 O O . GLY A 1 89 ? -16.063 -2.297 1.455 1.00 77.12 89 GLY A O 1
ATOM 668 N N . VAL A 1 90 ? -15.092 -3.817 2.808 1.00 81.69 90 VAL A N 1
ATOM 669 C CA . VAL A 1 90 ? -16.000 -3.605 3.938 1.00 81.69 90 VAL A CA 1
ATOM 670 C C . VAL A 1 90 ? -15.780 -2.205 4.498 1.00 81.69 90 VAL A C 1
ATOM 672 O O . VAL A 1 90 ? -14.656 -1.827 4.831 1.00 81.69 90 VAL A O 1
ATOM 675 N N . CYS A 1 91 ? -16.857 -1.434 4.615 1.00 82.06 91 CYS A N 1
ATOM 676 C CA . CYS A 1 91 ? -16.832 -0.143 5.290 1.00 82.06 91 CYS A CA 1
ATOM 677 C C . CYS A 1 91 ? -17.053 -0.330 6.793 1.00 82.06 91 CYS A C 1
ATOM 679 O O . CYS A 1 91 ? -17.860 -1.158 7.217 1.00 82.06 91 CYS A O 1
ATOM 681 N N . GLY A 1 92 ? -16.368 0.464 7.607 1.00 83.69 92 GLY A N 1
ATOM 682 C CA . GLY A 1 92 ? -16.536 0.445 9.053 1.00 83.69 92 GLY A CA 1
ATOM 683 C C . GLY A 1 92 ? -15.924 1.659 9.728 1.00 83.69 92 GLY A C 1
ATOM 684 O O . GLY A 1 92 ? -15.559 2.639 9.075 1.00 83.69 92 GLY A O 1
ATOM 685 N N . VAL A 1 93 ? -15.835 1.588 11.053 1.00 86.38 93 VAL A N 1
ATOM 686 C CA . VAL A 1 93 ? -15.201 2.617 11.877 1.00 86.38 93 VAL A CA 1
ATOM 687 C C . VAL A 1 93 ? -14.095 2.016 12.732 1.00 86.38 93 VAL A C 1
ATOM 689 O O . VAL A 1 93 ? -14.241 0.913 13.259 1.00 86.38 93 VAL A O 1
ATOM 692 N N . CYS A 1 94 ? -12.998 2.747 12.876 1.00 85.81 94 CYS A N 1
ATOM 693 C CA . CYS A 1 94 ? -11.850 2.374 13.701 1.00 85.81 94 CYS A CA 1
ATOM 694 C C . CYS A 1 94 ? -11.326 3.596 14.462 1.00 85.81 94 CYS A C 1
ATOM 696 O O . CYS A 1 94 ? -11.575 4.724 14.033 1.00 85.81 94 CYS A O 1
ATOM 698 N N . ASN A 1 95 ? -10.582 3.410 15.555 1.00 85.19 95 ASN A N 1
ATOM 699 C CA . ASN A 1 95 ? -9.917 4.548 16.185 1.00 85.19 95 ASN A CA 1
ATOM 700 C C . ASN A 1 95 ? -8.718 4.968 15.341 1.00 85.19 95 ASN A C 1
ATOM 702 O O . ASN A 1 95 ? -7.973 4.134 14.835 1.00 85.19 95 ASN A O 1
ATOM 706 N N . GLU A 1 96 ? -8.507 6.271 15.230 1.00 80.19 96 GLU A N 1
ATOM 707 C CA . GLU A 1 96 ? -7.354 6.844 14.538 1.00 80.19 96 GLU A CA 1
ATOM 708 C C . GLU A 1 96 ? -6.038 6.428 15.209 1.00 80.19 96 GLU A C 1
ATOM 710 O O . GLU A 1 96 ? -5.066 6.145 14.521 1.00 80.19 96 GLU A O 1
ATOM 715 N N . ALA A 1 97 ? -6.034 6.298 16.541 1.00 81.06 97 ALA A N 1
ATOM 716 C CA . ALA A 1 97 ? -4.872 5.852 17.311 1.00 81.06 97 ALA A CA 1
ATOM 717 C C . ALA A 1 97 ? -4.473 4.382 17.055 1.00 81.06 97 ALA A C 1
ATOM 719 O O . ALA A 1 97 ? -3.340 4.008 17.345 1.00 81.06 97 ALA A O 1
ATOM 720 N N . ASP A 1 98 ? -5.380 3.565 16.505 1.00 81.75 98 ASP A N 1
ATOM 721 C CA . ASP A 1 98 ? -5.135 2.148 16.189 1.00 81.75 98 ASP A CA 1
ATOM 722 C C . ASP A 1 98 ? -4.590 1.950 14.760 1.00 81.75 98 ASP A C 1
ATOM 724 O O . ASP A 1 98 ? -4.318 0.819 14.331 1.00 81.75 98 ASP A O 1
ATOM 728 N N . LEU A 1 99 ? -4.442 3.050 14.015 1.00 78.75 99 LEU A N 1
ATOM 729 C CA . LEU A 1 99 ? -3.930 3.090 12.655 1.00 78.75 99 LEU A CA 1
ATOM 730 C C . LEU A 1 99 ? -2.613 3.871 12.601 1.00 78.75 99 LEU A C 1
ATOM 732 O O . LEU A 1 99 ? -2.410 4.818 13.357 1.00 78.75 99 LEU A O 1
ATOM 736 N N . ALA A 1 100 ? -1.760 3.574 11.621 1.00 79.12 100 ALA A N 1
ATOM 737 C CA . ALA A 1 100 ? -0.931 4.648 11.077 1.00 79.12 100 ALA A CA 1
ATOM 738 C C . ALA A 1 100 ? -0.896 4.684 9.566 1.00 79.12 100 ALA A C 1
ATOM 740 O O . ALA A 1 100 ? -1.129 3.701 8.861 1.00 79.12 100 ALA A O 1
ATOM 741 N N . LEU A 1 101 ? -0.580 5.882 9.100 1.00 78.62 101 LEU A N 1
ATOM 742 C CA . LEU A 1 101 ? -0.420 6.191 7.705 1.00 78.62 101 LEU A CA 1
ATOM 743 C C . LEU A 1 101 ? 0.799 5.457 7.143 1.00 78.62 101 LEU A C 1
ATOM 745 O O . LEU A 1 101 ? 1.911 5.575 7.664 1.00 78.62 101 LEU A O 1
ATOM 749 N N . LEU A 1 102 ? 0.596 4.736 6.044 1.00 78.88 102 LEU A N 1
ATOM 750 C CA . LEU A 1 102 ? 1.674 4.160 5.263 1.00 78.88 102 LEU A CA 1
ATOM 751 C C . LEU A 1 102 ? 2.379 5.275 4.488 1.00 78.88 102 LEU A C 1
ATOM 753 O O . LEU A 1 102 ? 1.932 5.699 3.424 1.00 78.88 102 LEU A O 1
ATOM 757 N N . VAL A 1 103 ? 3.501 5.737 5.031 1.00 79.56 103 VAL A N 1
ATOM 758 C CA . VAL A 1 103 ? 4.414 6.653 4.345 1.00 79.56 103 VAL A CA 1
ATOM 759 C C . VAL A 1 103 ? 5.653 5.867 3.948 1.00 79.56 103 VAL A C 1
ATOM 761 O O . VAL A 1 103 ? 6.489 5.559 4.794 1.00 79.56 103 VAL A O 1
ATOM 764 N N . LEU A 1 104 ? 5.758 5.532 2.664 1.00 81.12 104 LEU A N 1
ATOM 765 C CA . LEU A 1 104 ? 6.921 4.847 2.110 1.00 81.12 104 LEU A CA 1
ATOM 766 C C . LEU A 1 104 ? 7.803 5.846 1.368 1.00 81.12 104 LEU A C 1
ATOM 768 O O . LEU A 1 104 ? 7.349 6.530 0.448 1.00 81.12 104 LEU A O 1
ATOM 772 N N . GLN A 1 105 ? 9.065 5.937 1.773 1.00 85.12 105 GLN A N 1
ATOM 773 C CA . GLN A 1 105 ? 10.102 6.549 0.946 1.00 85.12 105 GLN A CA 1
ATOM 774 C C . GLN A 1 105 ? 10.557 5.553 -0.130 1.00 85.12 105 GLN A C 1
ATOM 776 O O . GLN A 1 105 ? 10.484 4.346 0.124 1.00 85.12 105 GLN A O 1
ATOM 781 N N . PRO A 1 106 ? 11.010 6.004 -1.315 1.00 87.38 106 PRO A N 1
ATOM 782 C CA . PRO A 1 106 ? 11.476 5.107 -2.374 1.00 87.38 106 PRO A CA 1
ATOM 783 C C . PRO A 1 106 ? 12.507 4.079 -1.884 1.00 87.38 106 PRO A C 1
ATOM 785 O O . PRO A 1 106 ? 12.425 2.901 -2.221 1.00 87.38 106 PRO A O 1
ATOM 788 N N . GLU A 1 107 ? 13.407 4.473 -0.986 1.00 85.06 107 GLU A N 1
ATOM 789 C CA . GLU A 1 107 ? 14.468 3.616 -0.442 1.00 85.06 107 GLU A CA 1
ATOM 790 C C . GLU A 1 107 ? 13.922 2.491 0.455 1.00 85.06 107 GLU A C 1
ATOM 792 O O . GLU A 1 107 ? 14.600 1.500 0.716 1.00 85.06 107 GLU A O 1
ATOM 797 N N . GLN A 1 108 ? 12.687 2.632 0.942 1.00 83.38 108 GLN A N 1
ATOM 798 C CA . GLN A 1 108 ? 11.995 1.629 1.756 1.00 83.38 108 GLN A CA 1
ATOM 799 C C . GLN A 1 108 ? 11.151 0.668 0.909 1.00 83.38 108 GLN A C 1
ATOM 801 O O . GLN A 1 108 ? 10.663 -0.338 1.429 1.00 83.38 108 GLN A O 1
ATOM 806 N N . MET A 1 109 ? 10.963 0.981 -0.375 1.00 86.81 109 MET A N 1
ATOM 807 C CA . MET A 1 109 ? 10.209 0.171 -1.323 1.00 86.81 109 MET A CA 1
ATOM 808 C C . MET A 1 109 ? 11.139 -0.830 -1.997 1.00 86.81 109 MET A C 1
ATOM 810 O O . MET A 1 109 ? 12.167 -0.469 -2.564 1.00 86.81 109 MET A O 1
ATOM 814 N N . THR A 1 110 ? 10.746 -2.094 -1.995 1.00 88.12 110 THR A N 1
ATOM 815 C CA . THR A 1 110 ? 11.371 -3.151 -2.787 1.00 88.12 110 THR A CA 1
ATOM 816 C C . THR A 1 110 ? 10.384 -3.569 -3.864 1.00 88.12 110 THR A C 1
ATOM 818 O O . THR A 1 110 ? 9.307 -4.073 -3.554 1.00 88.12 110 THR A O 1
ATOM 821 N N . LEU A 1 111 ? 10.730 -3.338 -5.130 1.00 89.25 111 LEU A N 1
ATOM 822 C CA . LEU A 1 111 ? 9.921 -3.791 -6.257 1.00 89.25 111 LEU A CA 1
ATOM 823 C C . LEU A 1 111 ? 10.426 -5.155 -6.728 1.00 89.25 111 LEU A C 1
ATOM 825 O O . LEU A 1 111 ? 11.633 -5.373 -6.832 1.00 89.25 111 LEU A O 1
ATOM 829 N N . MET A 1 112 ? 9.506 -6.081 -6.982 1.00 89.06 112 MET A N 1
ATOM 830 C CA . MET A 1 112 ? 9.817 -7.439 -7.420 1.00 89.06 112 MET A CA 1
ATOM 831 C C . MET A 1 112 ? 8.979 -7.836 -8.633 1.00 89.06 112 MET A C 1
ATOM 833 O O . MET A 1 112 ? 7.780 -7.563 -8.680 1.00 89.06 112 MET A O 1
ATOM 837 N N . HIS A 1 113 ? 9.583 -8.560 -9.568 1.00 87.19 113 HIS A N 1
ATOM 838 C CA . HIS A 1 113 ? 8.911 -9.197 -10.704 1.00 87.19 113 HIS A CA 1
ATOM 839 C C . HIS A 1 113 ? 9.360 -10.657 -10.772 1.00 87.19 113 HIS A C 1
ATOM 841 O O . HIS A 1 113 ? 10.536 -10.946 -10.566 1.00 87.19 113 HIS A O 1
ATOM 847 N N . ASP A 1 114 ? 8.410 -11.587 -10.899 1.00 85.38 114 ASP A N 1
ATOM 848 C CA . ASP A 1 114 ? 8.660 -13.040 -10.863 1.00 85.38 114 ASP A CA 1
ATOM 849 C C . ASP A 1 114 ? 9.534 -13.528 -9.688 1.00 85.38 114 ASP A C 1
ATOM 851 O O . ASP A 1 114 ? 10.300 -14.486 -9.776 1.00 85.38 114 ASP A O 1
ATOM 855 N N . GLY A 1 115 ? 9.404 -12.862 -8.536 1.00 82.69 115 GLY A N 1
ATOM 856 C CA . GLY A 1 115 ? 10.161 -13.175 -7.321 1.00 82.69 115 GLY A CA 1
ATOM 857 C C . GLY A 1 115 ? 11.602 -12.653 -7.306 1.00 82.69 115 GLY A C 1
ATOM 858 O O . GLY A 1 115 ? 12.307 -12.877 -6.319 1.00 82.69 115 GLY A O 1
ATOM 859 N N . VAL A 1 116 ? 12.027 -11.934 -8.347 1.00 87.25 116 VAL A N 1
ATOM 860 C CA . VAL A 1 116 ? 13.332 -11.274 -8.448 1.00 87.25 116 VAL A CA 1
ATOM 861 C C . VAL A 1 116 ? 13.194 -9.806 -8.061 1.00 87.25 116 VAL A C 1
ATOM 863 O O . VAL A 1 116 ? 12.257 -9.128 -8.475 1.00 87.25 116 VAL A O 1
ATOM 866 N N . MET A 1 117 ? 14.128 -9.312 -7.25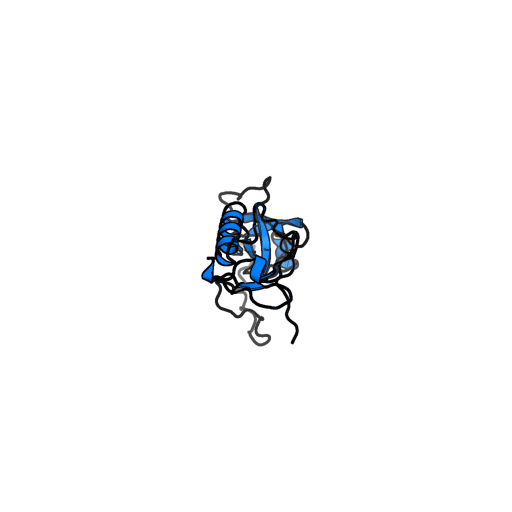0 1.00 90.94 117 MET A N 1
ATOM 867 C CA . MET A 1 117 ? 14.195 -7.899 -6.882 1.00 90.94 117 MET A CA 1
ATOM 868 C C . MET A 1 117 ? 14.695 -7.067 -8.063 1.00 90.94 117 MET A C 1
ATOM 870 O O . MET A 1 117 ? 15.729 -7.382 -8.650 1.00 90.94 117 MET A O 1
ATOM 874 N N . LEU A 1 118 ? 13.979 -5.991 -8.369 1.00 92.44 118 LEU A N 1
ATOM 875 C CA . LEU A 1 118 ? 14.330 -5.054 -9.427 1.00 92.44 118 LEU A CA 1
ATOM 876 C C . LEU A 1 118 ? 15.319 -4.004 -8.885 1.00 92.44 118 LEU A C 1
ATOM 878 O O . LEU A 1 118 ? 14.986 -3.344 -7.897 1.00 92.44 118 LEU A O 1
ATOM 882 N N . PRO A 1 119 ? 16.519 -3.836 -9.475 1.00 94.44 119 PRO A N 1
ATOM 883 C CA . PRO A 1 119 ? 17.485 -2.841 -9.011 1.00 94.44 119 PRO A CA 1
ATOM 884 C C . PRO A 1 119 ? 17.060 -1.417 -9.378 1.00 94.44 119 PRO A C 1
ATOM 886 O O . PRO A 1 119 ? 16.658 -1.166 -10.510 1.00 94.44 119 PRO A O 1
ATOM 889 N N . ASP A 1 120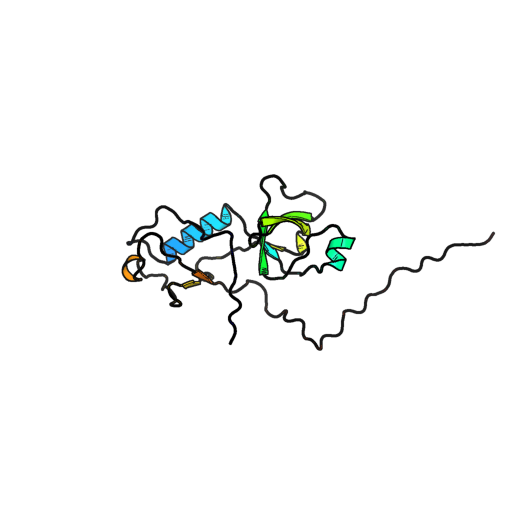 ? 17.223 -0.476 -8.449 1.00 94.44 120 ASP A N 1
ATOM 890 C CA . ASP A 1 120 ? 16.724 0.904 -8.558 1.00 94.44 120 ASP A CA 1
ATOM 891 C C . ASP A 1 120 ? 17.183 1.639 -9.825 1.00 94.44 120 ASP A C 1
ATOM 893 O O . ASP A 1 120 ? 16.384 2.323 -10.459 1.00 94.44 120 ASP A O 1
ATOM 897 N N . GLU A 1 121 ? 18.441 1.454 -10.228 1.00 95.88 121 GLU A N 1
ATOM 898 C CA . GLU A 1 121 ? 19.036 2.110 -11.402 1.00 95.88 121 GLU A CA 1
ATOM 899 C C . GLU A 1 121 ? 18.715 1.403 -12.731 1.00 95.88 121 GLU A C 1
ATOM 901 O O . GLU A 1 121 ? 19.037 1.918 -13.800 1.00 95.88 121 GLU A O 1
ATOM 906 N N . SER A 1 122 ? 18.107 0.212 -12.695 1.00 94.69 122 SER A N 1
ATOM 907 C CA . SER A 1 122 ? 17.832 -0.556 -13.913 1.00 94.69 122 SER A CA 1
ATOM 908 C C . SER A 1 122 ? 16.665 0.055 -14.695 1.00 94.69 122 SER A C 1
ATOM 910 O O . SER A 1 122 ? 15.603 0.286 -14.109 1.00 94.69 122 SER A O 1
ATOM 912 N N . PRO A 1 123 ? 16.811 0.276 -16.014 1.00 93.81 123 PRO A N 1
ATOM 913 C CA . PRO A 1 123 ? 15.684 0.606 -16.879 1.00 93.81 123 PRO A CA 1
ATOM 914 C C . PRO A 1 123 ? 14.665 -0.534 -16.893 1.00 93.81 123 PRO A C 1
ATOM 916 O O . PRO A 1 123 ? 15.049 -1.706 -16.959 1.00 93.81 123 PRO A O 1
ATOM 919 N N . LEU A 1 124 ? 13.370 -0.225 -16.903 1.00 89.31 124 LEU A N 1
ATOM 920 C CA . LEU A 1 124 ? 12.317 -1.248 -16.878 1.00 89.31 124 LEU A CA 1
ATOM 921 C C . LEU A 1 124 ? 12.396 -2.216 -18.062 1.00 89.31 124 LEU A C 1
ATOM 923 O O . LEU A 1 124 ? 12.186 -3.415 -17.881 1.00 89.31 124 LEU A O 1
ATOM 927 N N . GLY A 1 125 ? 12.774 -1.727 -19.249 1.00 87.56 125 GLY A N 1
ATOM 928 C CA . GLY A 1 125 ? 12.963 -2.578 -20.427 1.00 87.56 125 GLY A CA 1
ATOM 929 C C . GLY A 1 125 ? 14.075 -3.622 -20.255 1.00 87.56 125 GLY A C 1
ATOM 930 O O . GLY A 1 125 ? 14.016 -4.688 -20.862 1.00 87.56 125 GLY A O 1
ATOM 931 N N . SER A 1 126 ? 15.065 -3.356 -19.394 1.00 91.06 126 SER A N 1
ATOM 932 C CA . SER A 1 126 ? 16.145 -4.306 -19.081 1.00 91.06 126 SER A CA 1
ATOM 933 C C . SER A 1 126 ? 15.733 -5.385 -18.075 1.00 91.06 126 SER A C 1
ATOM 935 O O . SER A 1 126 ? 16.367 -6.435 -18.000 1.00 91.06 126 SER A O 1
ATOM 937 N N . CYS A 1 127 ? 14.639 -5.156 -17.345 1.00 87.06 127 CYS A N 1
ATOM 938 C CA . CYS A 1 127 ? 14.106 -6.070 -16.338 1.00 87.06 127 CYS A CA 1
ATOM 939 C C . CYS A 1 127 ? 13.205 -7.167 -16.930 1.00 87.06 127 CYS A C 1
ATOM 941 O O . CYS A 1 127 ? 12.621 -7.937 -16.176 1.00 87.06 127 CYS A O 1
ATOM 943 N N . GLY A 1 128 ? 13.055 -7.234 -18.260 1.00 83.31 128 GLY A N 1
ATOM 944 C CA . GLY A 1 128 ? 12.177 -8.208 -18.920 1.00 83.31 128 GLY A CA 1
ATOM 945 C C . GLY A 1 128 ? 10.683 -7.922 -18.740 1.00 83.31 128 GLY A C 1
ATOM 946 O O . GLY A 1 128 ? 9.856 -8.788 -19.021 1.00 83.31 128 GLY A O 1
ATOM 947 N N . LEU A 1 129 ? 10.332 -6.717 -18.285 1.00 82.75 129 LEU A N 1
ATOM 948 C CA . LEU A 1 129 ? 8.948 -6.287 -18.138 1.00 82.75 129 LEU A CA 1
ATOM 949 C C . LEU A 1 129 ? 8.336 -6.005 -19.514 1.00 82.75 129 LEU A C 1
ATOM 951 O O . LEU A 1 129 ? 8.924 -5.310 -20.343 1.00 82.75 129 LEU A O 1
ATOM 955 N N . VAL A 1 130 ? 7.130 -6.523 -19.739 1.00 79.06 130 VAL A N 1
ATOM 956 C CA . VAL A 1 130 ? 6.297 -6.205 -20.905 1.00 79.06 130 VAL A CA 1
ATOM 957 C C . VAL A 1 130 ? 5.076 -5.384 -20.483 1.00 79.06 130 VAL A C 1
ATOM 959 O O . VAL A 1 130 ? 4.808 -5.185 -19.296 1.00 79.06 130 VAL A O 1
ATOM 962 N N . ASN A 1 131 ? 4.323 -4.871 -21.458 1.00 75.06 131 ASN A N 1
ATOM 963 C CA . ASN A 1 131 ? 3.122 -4.083 -21.178 1.00 75.06 131 ASN A CA 1
ATOM 964 C C . ASN A 1 131 ? 2.115 -4.880 -20.333 1.00 75.06 131 ASN A C 1
ATOM 966 O O . ASN A 1 131 ? 1.795 -6.022 -20.659 1.00 75.06 131 ASN A O 1
ATOM 970 N N . ASN A 1 132 ? 1.550 -4.226 -19.314 1.00 74.75 132 ASN A N 1
ATOM 971 C CA . ASN A 1 132 ? 0.560 -4.777 -18.376 1.00 74.75 132 ASN A CA 1
ATOM 972 C C . ASN A 1 132 ? 1.073 -5.885 -17.433 1.00 74.75 132 ASN A C 1
ATOM 974 O O . ASN A 1 132 ? 0.267 -6.640 -16.882 1.00 74.75 132 ASN A O 1
ATOM 978 N N . GLU A 1 133 ? 2.385 -5.967 -17.207 1.00 82.31 133 GLU A N 1
ATOM 979 C CA . GLU A 1 133 ? 2.962 -6.845 -16.185 1.00 82.31 133 GLU A CA 1
ATOM 980 C C . GLU A 1 133 ? 2.640 -6.394 -14.755 1.00 82.31 133 GLU A C 1
ATOM 982 O O . GLU A 1 133 ? 2.383 -5.220 -14.471 1.00 82.31 133 GLU A O 1
ATOM 987 N N . ARG A 1 134 ? 2.669 -7.353 -13.822 1.00 81.88 134 ARG A N 1
ATOM 988 C CA . ARG A 1 134 ? 2.440 -7.090 -12.396 1.00 81.88 134 ARG A CA 1
ATOM 989 C C . ARG A 1 134 ? 3.763 -7.021 -11.650 1.00 81.88 134 ARG A C 1
ATOM 991 O O . ARG A 1 134 ? 4.458 -8.023 -11.516 1.00 81.88 134 ARG A O 1
ATOM 998 N N . ILE A 1 135 ? 4.049 -5.856 -11.082 1.00 84.31 135 ILE A N 1
ATOM 999 C CA . ILE A 1 135 ? 5.169 -5.660 -10.162 1.00 84.31 135 ILE A CA 1
ATOM 1000 C C . ILE A 1 135 ? 4.636 -5.723 -8.732 1.00 84.31 135 ILE A C 1
ATOM 1002 O O . ILE A 1 135 ? 3.624 -5.108 -8.393 1.00 84.31 135 ILE A O 1
ATOM 1006 N N . TYR A 1 136 ? 5.321 -6.478 -7.885 1.00 83.12 136 TYR A N 1
ATOM 1007 C CA . TYR A 1 136 ? 4.998 -6.607 -6.473 1.00 83.12 136 TYR A CA 1
ATOM 1008 C C . TYR A 1 136 ? 5.793 -5.588 -5.667 1.00 83.12 136 TYR A C 1
ATOM 1010 O O . TYR A 1 136 ? 7.008 -5.488 -5.809 1.00 83.12 136 TYR A O 1
ATOM 1018 N N . LEU A 1 137 ? 5.104 -4.867 -4.789 1.00 83.31 137 LEU A N 1
ATOM 1019 C CA . LEU A 1 137 ? 5.721 -4.015 -3.782 1.00 83.31 137 LEU A CA 1
ATOM 1020 C C . LEU A 1 137 ? 5.886 -4.807 -2.483 1.00 83.31 137 LEU A C 1
ATOM 1022 O O . LEU A 1 137 ? 4.908 -5.308 -1.928 1.00 83.31 137 LEU A O 1
ATOM 1026 N N . ASP A 1 138 ? 7.110 -4.856 -1.975 1.00 81.88 138 ASP A N 1
ATOM 1027 C CA . ASP A 1 138 ? 7.429 -5.241 -0.605 1.00 81.88 138 ASP A CA 1
ATOM 1028 C C . ASP A 1 138 ? 8.059 -4.049 0.119 1.00 81.88 138 ASP A C 1
ATOM 1030 O O . ASP A 1 138 ? 8.682 -3.178 -0.493 1.00 81.88 138 ASP A O 1
ATOM 1034 N N . PHE A 1 139 ? 7.869 -3.971 1.427 1.00 77.94 139 PHE A N 1
ATOM 1035 C CA . PHE A 1 139 ? 8.452 -2.919 2.247 1.00 77.94 139 PHE A CA 1
ATOM 1036 C C . PHE A 1 139 ? 8.608 -3.407 3.677 1.00 77.94 139 PHE A C 1
ATOM 1038 O O . PHE A 1 139 ? 7.817 -4.200 4.193 1.00 77.94 139 PHE A O 1
ATOM 1045 N N . LYS A 1 140 ? 9.618 -2.879 4.365 1.00 69.19 140 LYS A N 1
ATOM 1046 C CA . LYS A 1 140 ? 9.742 -3.113 5.799 1.00 69.19 140 LYS A CA 1
ATOM 1047 C C . LYS A 1 140 ? 8.732 -2.221 6.527 1.00 69.19 140 LYS A C 1
ATOM 1049 O O . LYS A 1 140 ? 8.784 -1.004 6.347 1.00 69.19 140 LYS A O 1
ATOM 1054 N N . PRO A 1 141 ? 7.841 -2.774 7.368 1.00 62.91 141 PRO A N 1
ATOM 1055 C CA . PRO A 1 141 ? 6.945 -1.951 8.166 1.00 62.91 141 PRO A CA 1
ATOM 1056 C C . PRO A 1 141 ? 7.764 -0.974 9.029 1.00 62.91 141 PRO A C 1
ATOM 1058 O O . PRO A 1 141 ? 8.774 -1.393 9.601 1.00 62.91 141 PRO A O 1
ATOM 1061 N N . PRO A 1 142 ? 7.340 0.294 9.180 1.00 52.97 142 PRO A N 1
ATOM 1062 C CA . PRO A 1 142 ? 8.060 1.287 9.988 1.00 52.97 142 PRO A CA 1
ATOM 1063 C C . PRO A 1 142 ? 7.993 1.023 11.505 1.00 52.97 142 PRO A C 1
ATOM 1065 O O . PRO A 1 142 ? 8.544 1.777 12.300 1.00 52.97 142 PRO A O 1
ATOM 1068 N N . TRP A 1 143 ? 7.322 -0.049 11.915 1.00 59.50 143 TRP A N 1
ATOM 1069 C CA . TRP A 1 143 ? 7.065 -0.410 13.300 1.00 59.50 143 TRP A CA 1
ATOM 1070 C C . TRP A 1 143 ? 8.124 -1.411 13.760 1.00 59.50 143 TRP A C 1
ATOM 1072 O O . TRP A 1 143 ? 8.446 -2.337 13.003 1.00 59.50 143 TRP A O 1
ATOM 1082 N N . PRO A 1 144 ? 8.660 -1.284 14.984 1.00 52.44 144 PRO A N 1
ATOM 1083 C CA . PRO A 1 144 ? 9.512 -2.318 15.546 1.00 52.44 144 PRO A CA 1
ATOM 1084 C C . PRO A 1 144 ? 8.694 -3.615 15.642 1.00 52.44 144 PRO A C 1
ATOM 1086 O O . PRO A 1 144 ? 7.726 -3.699 16.389 1.00 52.44 144 PRO A O 1
ATOM 1089 N N . GLN A 1 145 ? 9.052 -4.630 14.855 1.00 47.19 145 GLN A N 1
ATOM 1090 C CA . GLN A 1 145 ? 8.612 -6.004 15.122 1.00 47.19 145 GLN A CA 1
ATOM 1091 C C . GLN A 1 145 ? 9.053 -6.382 16.554 1.00 47.19 145 GLN A C 1
ATOM 1093 O O . GLN A 1 145 ? 10.165 -5.990 16.923 1.00 47.19 145 GLN A O 1
ATOM 1098 N N . PRO A 1 146 ? 8.263 -7.142 17.346 1.00 50.59 146 PRO A N 1
ATOM 1099 C CA . PRO A 1 146 ? 7.289 -8.144 16.891 1.00 50.59 146 PRO A CA 1
ATOM 1100 C C . PRO A 1 146 ? 5.887 -8.004 17.533 1.00 50.59 146 PRO A C 1
ATOM 1102 O O . PRO A 1 146 ? 5.757 -7.525 18.652 1.00 50.59 146 PRO A O 1
ATOM 1105 N N . TRP A 1 147 ? 4.819 -8.501 16.897 1.00 46.47 147 TRP A N 1
ATOM 1106 C CA . TRP A 1 147 ? 3.586 -8.822 17.648 1.00 46.47 147 TRP A CA 1
ATOM 1107 C C . TRP A 1 147 ? 2.957 -10.149 17.184 1.00 46.47 147 TRP A C 1
ATOM 1109 O O . TRP A 1 147 ? 1.751 -10.349 17.186 1.00 46.47 147 TRP A O 1
ATOM 1119 N N . VAL A 1 148 ? 3.758 -11.174 16.874 1.00 43.00 148 VAL A N 1
ATOM 1120 C CA . VAL A 1 148 ? 3.214 -12.496 17.245 1.00 43.00 148 VAL A CA 1
ATOM 1121 C C . VAL A 1 148 ? 2.931 -12.360 18.746 1.00 43.00 148 VAL A C 1
ATOM 1123 O O . VAL A 1 148 ? 3.880 -12.010 19.452 1.00 43.00 148 VAL A O 1
ATOM 1126 N N . PRO A 1 149 ? 1.672 -12.475 19.228 1.00 38.88 149 PRO A N 1
ATOM 1127 C CA . PRO A 1 149 ? 1.440 -12.479 20.660 1.00 38.88 149 PRO A CA 1
ATOM 1128 C C . PRO A 1 149 ? 2.331 -13.597 21.164 1.00 38.88 149 PRO A C 1
ATOM 1130 O O . PRO A 1 149 ? 2.203 -14.720 20.673 1.00 38.88 149 PRO A O 1
ATOM 1133 N N . ASP A 1 150 ? 3.297 -13.275 22.017 1.00 41.72 150 ASP A N 1
ATOM 1134 C CA . ASP A 1 150 ? 4.033 -14.320 22.700 1.00 41.72 150 ASP A CA 1
ATOM 1135 C C . ASP A 1 150 ? 2.954 -15.166 23.390 1.00 41.72 150 ASP A C 1
ATOM 1137 O O . ASP A 1 150 ? 2.195 -14.614 24.195 1.00 41.72 150 ASP A O 1
ATOM 1141 N N . PRO A 1 151 ? 2.768 -16.444 23.012 1.00 50.22 151 PRO A N 1
ATOM 1142 C CA . PRO A 1 151 ? 1.748 -17.276 23.635 1.00 50.22 151 PRO A CA 1
ATOM 1143 C C . PRO A 1 151 ? 1.971 -17.400 25.152 1.00 50.22 151 PRO A C 1
ATOM 1145 O O . PRO A 1 151 ? 1.031 -17.751 25.863 1.00 50.22 151 PRO A O 1
ATOM 1148 N N . ASP A 1 152 ? 3.166 -17.041 25.639 1.00 55.41 152 ASP A N 1
ATOM 1149 C CA . ASP A 1 152 ? 3.541 -17.017 27.049 1.00 55.41 152 ASP A CA 1
ATOM 1150 C C . ASP A 1 152 ? 3.427 -15.619 27.700 1.00 55.41 152 ASP A C 1
ATOM 1152 O O . ASP A 1 152 ? 3.577 -15.488 28.920 1.00 55.41 152 ASP A O 1
ATOM 1156 N N . ALA A 1 153 ? 3.109 -14.559 26.941 1.00 47.72 153 ALA A N 1
ATOM 1157 C CA . ALA A 1 153 ? 2.838 -13.244 27.519 1.00 47.72 153 ALA A CA 1
ATOM 1158 C C . ALA A 1 153 ? 1.484 -13.261 28.236 1.00 47.72 153 ALA A C 1
ATOM 1160 O O . ALA A 1 153 ? 0.414 -13.249 27.623 1.00 47.72 153 ALA A O 1
ATOM 1161 N N . ALA A 1 154 ? 1.545 -13.275 29.568 1.00 45.53 154 ALA A N 1
ATOM 1162 C CA . ALA A 1 154 ? 0.373 -13.218 30.426 1.00 45.53 154 ALA A CA 1
ATOM 1163 C C . ALA A 1 154 ? -0.551 -12.049 30.023 1.00 45.53 154 ALA A C 1
ATOM 1165 O O . ALA A 1 154 ? -0.064 -10.936 29.790 1.00 45.53 154 ALA A O 1
ATOM 1166 N N . PRO A 1 155 ? -1.880 -12.266 29.971 1.00 46.31 155 PRO A N 1
ATOM 1167 C CA . PRO A 1 155 ? -2.812 -11.215 29.599 1.00 46.31 155 PRO A CA 1
ATOM 1168 C C . PRO A 1 155 ? -2.651 -10.019 30.548 1.00 46.31 155 PRO A C 1
ATOM 1170 O O . PRO A 1 155 ? -2.480 -10.219 31.759 1.00 46.31 155 PRO A O 1
ATOM 1173 N N . PRO A 1 156 ? -2.717 -8.773 30.040 1.00 40.28 156 PRO A N 1
ATOM 1174 C CA . PRO A 1 156 ? -2.679 -7.601 30.895 1.00 40.28 156 PRO A CA 1
ATOM 1175 C C . PRO A 1 156 ? -3.811 -7.720 31.913 1.00 40.28 156 PRO A C 1
ATOM 1177 O O . PRO A 1 156 ? -4.983 -7.851 31.555 1.00 40.28 156 PRO A O 1
ATOM 1180 N N . LYS A 1 157 ? -3.446 -7.722 33.201 1.00 39.47 157 LYS A N 1
ATOM 1181 C CA . LYS A 1 157 ? -4.396 -7.706 34.314 1.00 39.47 157 LYS A CA 1
ATOM 1182 C C . LYS A 1 157 ? -5.319 -6.508 34.124 1.00 39.47 157 LYS A C 1
ATOM 1184 O O . LYS A 1 157 ? -4.940 -5.376 34.415 1.00 39.47 157 LYS A O 1
ATOM 1189 N N . GLY A 1 158 ? -6.535 -6.777 33.656 1.00 34.16 158 GLY A N 1
ATOM 1190 C CA . GLY A 1 158 ? -7.633 -5.830 33.697 1.00 34.16 158 GLY A CA 1
ATOM 1191 C C . GLY A 1 158 ? -7.810 -5.363 35.135 1.00 34.16 158 GLY A C 1
ATOM 1192 O O . GLY A 1 158 ? -8.271 -6.115 35.995 1.00 34.16 158 GLY A O 1
ATOM 1193 N N . GLY A 1 159 ? -7.408 -4.123 35.403 1.00 32.06 159 GLY A N 1
ATOM 1194 C CA . GLY A 1 159 ? -7.805 -3.398 36.597 1.00 32.06 159 GLY A CA 1
ATOM 1195 C C . GLY A 1 159 ? -9.302 -3.156 36.503 1.00 32.06 159 GLY A C 1
ATOM 1196 O O . GLY A 1 159 ? -9.737 -2.175 35.910 1.00 32.06 159 GLY A O 1
ATOM 1197 N N . GLY A 1 160 ? -10.079 -4.106 37.026 1.00 35.47 160 GLY A N 1
ATOM 1198 C CA . GLY A 1 160 ? -11.530 -4.044 37.103 1.00 35.47 160 GLY A CA 1
ATOM 1199 C C . GLY A 1 160 ? -11.979 -2.816 37.884 1.00 35.47 160 GLY A C 1
ATOM 1200 O O . GLY A 1 160 ? -12.004 -2.817 39.113 1.00 35.47 160 GLY A O 1
ATOM 1201 N N . GLY A 1 161 ? -12.348 -1.771 37.155 1.00 45.06 161 GLY A N 1
ATOM 1202 C CA . GLY A 1 161 ? -13.088 -0.631 37.666 1.00 45.06 161 GLY A CA 1
ATOM 1203 C C . GLY A 1 161 ? -14.569 -0.814 37.377 1.00 45.06 161 GLY A C 1
ATOM 1204 O O . GLY A 1 161 ? -15.064 -0.232 36.429 1.00 45.06 161 GLY A O 1
ATOM 1205 N N . ASP A 1 162 ? -15.261 -1.623 38.180 1.00 40.84 162 ASP A N 1
ATOM 1206 C CA . ASP A 1 162 ? -16.725 -1.575 38.277 1.00 40.84 162 ASP A CA 1
ATOM 1207 C C . ASP A 1 162 ? -17.187 -2.205 39.602 1.00 40.84 162 ASP A C 1
ATOM 1209 O O . ASP A 1 162 ? -17.556 -3.376 39.692 1.00 40.84 162 ASP A O 1
ATOM 1213 N N . LYS A 1 163 ? -17.173 -1.407 40.678 1.00 42.50 163 LYS A N 1
ATOM 1214 C CA . LYS A 1 163 ? -18.021 -1.660 41.852 1.00 42.50 163 LYS A CA 1
ATOM 1215 C C . LYS A 1 163 ? -19.236 -0.742 41.787 1.00 42.50 163 LYS A C 1
ATOM 1217 O O . LYS A 1 163 ? -19.272 0.335 42.373 1.00 42.50 163 LYS A O 1
ATOM 1222 N N . LYS A 1 164 ? -20.261 -1.237 41.095 1.00 42.50 164 LYS A N 1
ATOM 1223 C CA . LYS A 1 164 ? -21.666 -0.870 41.295 1.00 42.50 164 LYS A CA 1
ATOM 1224 C C . LYS A 1 164 ? -22.075 -1.308 42.707 1.00 42.50 164 LYS A C 1
ATOM 1226 O O . LYS A 1 164 ? -22.109 -2.498 43.000 1.00 42.50 164 LYS A O 1
ATOM 1231 N N . GLY A 1 165 ? -22.396 -0.357 43.578 1.00 35.06 165 GLY A N 1
ATOM 1232 C CA . GLY A 1 165 ? -22.893 -0.627 44.927 1.00 35.06 165 GLY A CA 1
ATOM 1233 C C . GLY A 1 165 ? -23.844 0.470 45.378 1.00 35.06 165 GLY A C 1
ATOM 1234 O O . GLY A 1 165 ? -23.432 1.437 46.006 1.00 35.06 165 GLY A O 1
ATOM 1235 N N . GLY A 1 166 ? -25.120 0.336 45.023 1.00 43.31 166 GLY A N 1
ATOM 1236 C CA . GLY A 1 166 ? -26.179 1.179 45.559 1.00 43.31 166 GLY A CA 1
ATOM 1237 C C . GLY A 1 166 ? -26.696 0.681 46.914 1.00 43.31 166 GLY A C 1
ATOM 1238 O O . GLY A 1 166 ? -26.798 -0.524 47.136 1.00 43.31 166 GLY A O 1
ATOM 1239 N N . LYS A 1 167 ? -27.171 1.650 47.714 1.00 41.97 167 LYS A N 1
ATOM 1240 C CA . LYS A 1 167 ? -28.310 1.605 48.661 1.00 41.97 167 LYS A CA 1
ATOM 1241 C C . LYS A 1 167 ? -28.003 1.620 50.178 1.00 41.97 167 LYS A C 1
ATOM 1243 O O . LYS A 1 167 ? -27.416 0.697 50.725 1.00 41.97 167 LYS A O 1
ATOM 1248 N N . LYS A 1 168 ? -28.663 2.610 50.819 1.00 41.81 168 LYS A N 1
ATOM 1249 C CA . LYS A 1 168 ? -29.217 2.712 52.197 1.00 41.81 168 LYS A CA 1
ATOM 1250 C C . LYS A 1 168 ? -28.372 3.348 53.326 1.00 41.81 168 LYS A C 1
ATOM 1252 O O . LYS A 1 168 ? -27.591 2.667 53.972 1.00 41.81 168 LYS A O 1
ATOM 1257 N N . LYS A 1 169 ? -28.709 4.603 53.675 1.00 41.34 169 LYS A N 1
ATOM 1258 C CA . LYS A 1 169 ? -29.455 5.056 54.886 1.00 41.34 169 LYS A CA 1
ATOM 1259 C C . LYS A 1 169 ? -28.963 6.440 55.345 1.00 41.34 169 LYS A C 1
ATOM 1261 O O . LYS A 1 169 ? -27.810 6.565 55.742 1.00 41.34 169 LYS A O 1
ATOM 1266 N N . LYS A 1 170 ? -29.871 7.412 55.407 1.00 42.84 170 LYS A N 1
ATOM 1267 C CA . LYS A 1 170 ? -30.192 8.187 56.613 1.00 42.84 170 LYS A CA 1
ATOM 1268 C C . LYS A 1 170 ? -31.587 8.765 56.445 1.00 42.84 170 LYS A C 1
ATOM 1270 O O . LYS A 1 170 ? -31.903 9.146 55.299 1.00 42.84 170 LYS A O 1
#

Secondary structure (DSSP, 8-state):
--------SSS----TT--TTSBHHHHHHHHHHHHHHS-EEEE-S-B-HHHHHHHTPPPB-TT-EEEE-TTT-EETTTTEEEEEETTT--EEEEEGGGEEE----GGGEEEEETTEEPPTTSBGGGGT--TTPPPEEEE--SS-S--S--TTSPPP--------------